Protein AF-A0A918MRV2-F1 (afdb_monomer)

Foldseek 3Di:
DDDPVVVVVVVVVVVVVVVVVCCCCPVVVPCVVCVLVVLCVVCVVCLVCQCVVVVVVCVVVVDDDPPVCCDPPSVVVVVVVVSSVSSNVSVVCVVVVPPPDD

Radius of gyration: 17.86 Å; Cα contacts (8 Å, |Δi|>4): 38; chains: 1; bounding box: 36×38×45 Å

Organism: NCBI:txid228955

Secondary structure (DSSP, 8-state):
---HHHHHHHHHHHHHHHHHHHIIIIIT---GGGTTTHHHHH-HHHHHHHHHHHHHHHHHTT----GGGSSTHHHHHHHHHHHHHHHHHHHHHHHTT-----

Sequence (102 aa):
MATPSWTAICIGISLLSYAVLYTIVEKLGYYNWANPIKPAGTSTLTCYLMPFFVYPILALIGFQWPSVLTIGIIGILKSLLFSYVIILIVGVLKKQNIRLKI

Structure (mmCIF, N/CA/C/O backbone):
data_AF-A0A918MRV2-F1
#
_entry.id   AF-A0A918MRV2-F1
#
loop_
_atom_site.group_PDB
_atom_site.id
_atom_site.type_symbol
_atom_site.label_atom_id
_atom_site.label_alt_id
_atom_site.label_comp_id
_atom_site.label_asym_id
_atom_site.lab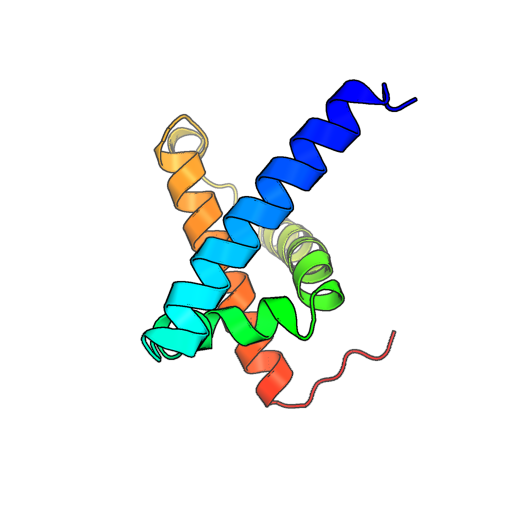el_entity_id
_atom_site.label_seq_id
_atom_site.pdbx_PDB_ins_code
_atom_site.Cartn_x
_atom_site.Cartn_y
_atom_site.Cartn_z
_atom_site.occupancy
_atom_site.B_iso_or_equiv
_atom_site.auth_seq_id
_atom_site.auth_comp_id
_atom_site.auth_asym_id
_atom_site.auth_atom_id
_atom_site.pdbx_PDB_model_num
ATOM 1 N N . MET A 1 1 ? 10.641 -13.602 22.029 1.00 47.50 1 MET A N 1
ATOM 2 C CA . MET A 1 1 ? 10.495 -12.910 23.327 1.00 47.50 1 MET A CA 1
ATOM 3 C C . MET A 1 1 ? 10.281 -11.436 23.019 1.00 47.50 1 MET A C 1
ATOM 5 O O . MET A 1 1 ? 11.201 -10.807 22.520 1.00 47.50 1 MET A O 1
ATOM 9 N N . ALA A 1 2 ? 9.059 -10.923 23.172 1.00 58.59 2 ALA A N 1
ATOM 10 C CA . ALA A 1 2 ? 8.774 -9.503 22.971 1.00 58.59 2 ALA A CA 1
ATOM 11 C C . ALA A 1 2 ? 8.992 -8.786 24.307 1.00 58.59 2 ALA A C 1
ATOM 13 O O . ALA A 1 2 ? 8.405 -9.177 25.314 1.00 58.59 2 ALA A O 1
ATOM 14 N N . THR A 1 3 ? 9.867 -7.785 24.342 1.00 71.00 3 THR A N 1
ATOM 15 C CA . THR A 1 3 ? 9.991 -6.921 25.516 1.00 71.00 3 THR A CA 1
ATOM 16 C C . THR A 1 3 ? 8.700 -6.098 25.651 1.00 71.00 3 THR A C 1
ATOM 18 O O . THR A 1 3 ? 8.212 -5.570 24.648 1.00 71.00 3 THR A O 1
ATOM 21 N N . PRO A 1 4 ? 8.116 -5.981 26.859 1.00 72.81 4 PRO A N 1
ATOM 22 C CA . PRO A 1 4 ? 6.799 -5.358 27.059 1.00 72.81 4 PRO A CA 1
ATOM 23 C C . PRO A 1 4 ? 6.740 -3.880 26.625 1.00 72.81 4 PRO A C 1
ATOM 25 O O . PRO A 1 4 ? 5.671 -3.353 26.319 1.00 72.81 4 PRO A O 1
ATOM 28 N N . SER A 1 5 ? 7.893 -3.215 26.527 1.00 78.81 5 SER A N 1
ATOM 29 C CA . SER A 1 5 ? 8.024 -1.861 25.984 1.00 78.81 5 SER A CA 1
ATOM 30 C C . SER A 1 5 ? 7.768 -1.790 24.475 1.00 78.81 5 SER A C 1
ATOM 32 O O . SER A 1 5 ? 7.116 -0.861 24.002 1.00 78.81 5 SER A O 1
ATOM 34 N N . TRP A 1 6 ? 8.222 -2.778 23.702 1.00 78.38 6 TRP A N 1
ATOM 35 C CA . TRP A 1 6 ? 8.086 -2.760 22.244 1.00 78.38 6 TRP A CA 1
ATOM 36 C C . TRP A 1 6 ? 6.643 -3.029 21.798 1.00 78.38 6 TRP A C 1
ATOM 38 O O . TRP A 1 6 ? 6.141 -2.404 20.861 1.00 78.38 6 TRP A O 1
ATOM 48 N N . THR A 1 7 ? 5.930 -3.888 22.530 1.00 84.06 7 THR A N 1
ATOM 49 C CA . THR A 1 7 ? 4.496 -4.127 22.316 1.00 84.06 7 THR A CA 1
ATOM 50 C C . THR A 1 7 ? 3.662 -2.883 22.602 1.00 84.06 7 THR A C 1
ATOM 52 O O . THR A 1 7 ? 2.752 -2.583 21.833 1.00 84.06 7 THR A O 1
ATOM 55 N N . ALA A 1 8 ? 3.994 -2.118 23.648 1.00 86.50 8 ALA A N 1
ATOM 56 C CA . ALA A 1 8 ? 3.283 -0.883 23.974 1.00 86.50 8 ALA A CA 1
ATOM 57 C C . ALA A 1 8 ? 3.432 0.177 22.868 1.00 86.50 8 ALA A C 1
ATOM 59 O O . ALA A 1 8 ? 2.446 0.800 22.476 1.00 86.50 8 ALA A O 1
ATOM 60 N N . ILE A 1 9 ? 4.638 0.326 22.307 1.00 89.25 9 ILE A N 1
ATOM 61 C CA . ILE A 1 9 ? 4.896 1.243 21.185 1.00 89.25 9 ILE A CA 1
ATOM 62 C C . ILE A 1 9 ? 4.094 0.818 19.948 1.00 89.25 9 ILE A C 1
ATOM 64 O O . ILE A 1 9 ? 3.425 1.645 19.330 1.00 89.25 9 ILE A O 1
ATOM 68 N N . CYS A 1 10 ? 4.099 -0.476 19.616 1.00 89.38 10 CYS A N 1
ATOM 69 C CA . CYS A 1 10 ? 3.348 -1.007 18.478 1.00 89.38 10 CYS A CA 1
ATOM 70 C C . CYS A 1 10 ? 1.834 -0.774 18.621 1.00 89.38 10 CYS A C 1
ATOM 72 O O . CYS A 1 10 ? 1.178 -0.319 17.680 1.00 89.38 10 CYS A O 1
ATOM 74 N N . ILE A 1 11 ? 1.285 -1.017 19.816 1.00 90.69 11 ILE A N 1
ATOM 75 C CA . ILE A 1 11 ? -0.131 -0.774 20.114 1.00 90.69 11 ILE A CA 1
ATOM 76 C C . ILE A 1 11 ? -0.452 0.721 20.012 1.00 90.69 11 ILE A C 1
ATOM 78 O O . ILE A 1 11 ? -1.444 1.081 19.382 1.00 90.69 11 ILE A O 1
ATOM 82 N N . GLY A 1 12 ? 0.396 1.597 20.559 1.00 93.25 12 GLY A N 1
ATOM 83 C CA . GLY A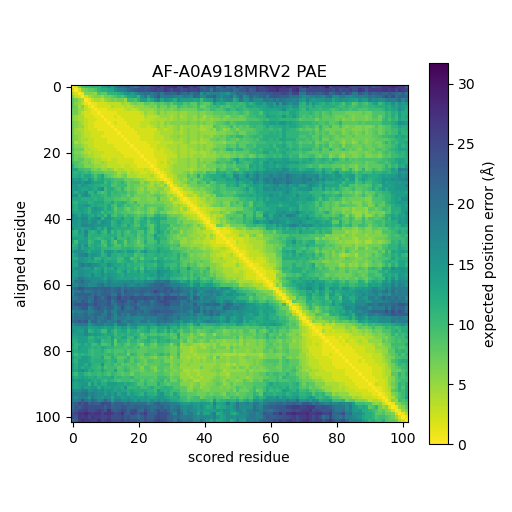 1 12 ? 0.215 3.048 20.471 1.00 93.25 12 GLY A CA 1
ATOM 84 C C . GLY A 1 12 ? 0.171 3.550 19.026 1.00 93.25 12 GLY A C 1
ATOM 85 O O . GLY A 1 12 ? -0.751 4.273 18.648 1.00 93.25 12 GLY A O 1
ATOM 86 N N . ILE A 1 13 ? 1.109 3.105 18.185 1.00 93.50 13 ILE A N 1
ATOM 87 C CA . ILE A 1 13 ? 1.141 3.450 16.754 1.00 93.50 13 ILE A CA 1
ATOM 88 C C . ILE A 1 13 ? -0.089 2.883 16.023 1.00 93.50 13 ILE A C 1
ATOM 90 O O . ILE A 1 13 ? -0.677 3.551 15.168 1.00 93.50 13 ILE A O 1
ATOM 94 N N . SER A 1 14 ? -0.526 1.674 16.379 1.00 91.69 14 SER A N 1
ATOM 95 C CA . SER A 1 14 ? -1.713 1.044 15.787 1.00 91.69 14 SER A CA 1
ATOM 96 C C . SER A 1 14 ? -2.996 1.805 16.138 1.00 91.69 14 SER A C 1
ATOM 98 O O . SER A 1 14 ? -3.816 2.065 15.262 1.00 91.69 14 SER A O 1
ATOM 100 N N . LEU A 1 15 ? -3.149 2.237 17.391 1.00 94.38 15 LEU A N 1
ATOM 101 C CA . LEU A 1 15 ? -4.296 3.039 17.828 1.00 94.38 15 LEU A CA 1
ATOM 102 C C . LEU A 1 15 ? -4.306 4.424 17.174 1.00 94.38 15 LEU A C 1
ATOM 104 O O . LEU A 1 15 ? -5.355 4.873 16.715 1.00 94.38 15 LEU A O 1
ATOM 108 N N . LEU A 1 16 ? -3.146 5.080 17.080 1.00 94.44 16 LEU A N 1
ATOM 109 C CA . LEU A 1 16 ? -3.023 6.365 16.387 1.00 94.44 16 LEU A CA 1
ATOM 110 C C . LEU A 1 16 ? -3.376 6.247 14.901 1.00 94.44 16 LEU A C 1
ATOM 112 O O . LEU A 1 16 ? -4.161 7.045 14.392 1.00 94.44 16 LEU A O 1
ATOM 116 N N . SER A 1 17 ? -2.843 5.239 14.209 1.00 91.94 17 SER A N 1
ATOM 117 C CA . SER A 1 17 ? -3.156 5.023 12.791 1.00 91.94 17 SER A CA 1
ATOM 118 C C . SER A 1 17 ? -4.636 4.692 12.575 1.00 91.94 17 SER A C 1
ATOM 120 O O . SER A 1 17 ? -5.254 5.243 11.661 1.00 91.94 17 SER A O 1
ATOM 122 N N . TYR A 1 18 ? -5.241 3.890 13.458 1.00 89.50 18 TYR A N 1
ATOM 123 C CA . TYR A 1 18 ? -6.679 3.628 13.444 1.00 89.50 18 TYR A CA 1
ATOM 124 C C . TYR A 1 18 ? -7.504 4.907 13.640 1.00 89.50 18 TYR A C 1
ATOM 126 O O . TYR A 1 18 ? -8.437 5.144 12.878 1.00 89.50 18 TYR A O 1
ATOM 134 N N . ALA A 1 19 ? -7.149 5.767 14.598 1.00 92.44 19 ALA A N 1
ATOM 135 C CA . ALA A 1 19 ? -7.872 7.015 14.855 1.00 92.44 19 ALA A CA 1
ATOM 136 C C . ALA A 1 19 ? -7.832 7.986 13.658 1.00 92.44 19 ALA A C 1
ATOM 138 O O . ALA A 1 19 ? -8.842 8.619 13.326 1.00 92.44 19 ALA A O 1
ATOM 139 N N . VAL A 1 20 ? -6.682 8.080 12.981 1.00 90.75 20 VAL A N 1
ATOM 140 C CA . VAL A 1 20 ? -6.524 8.888 11.761 1.00 90.75 20 VAL A CA 1
ATOM 141 C C . VAL A 1 20 ? -7.405 8.341 10.639 1.00 90.75 20 VAL A C 1
ATOM 143 O O . VAL A 1 20 ? -8.193 9.089 10.058 1.00 90.75 20 VAL A O 1
ATOM 146 N N . LEU A 1 21 ? -7.325 7.035 10.370 1.00 86.75 21 LEU A N 1
ATOM 147 C CA . LEU A 1 21 ? -8.134 6.388 9.335 1.00 86.75 21 LEU A CA 1
ATOM 148 C C . LEU A 1 21 ? -9.632 6.503 9.626 1.00 86.75 21 LEU A C 1
ATOM 150 O O . LEU A 1 21 ? -10.396 6.847 8.728 1.00 86.75 21 LEU A O 1
ATOM 154 N N . TYR A 1 22 ? -10.042 6.292 10.877 1.00 87.19 22 TYR A N 1
ATOM 155 C CA . TYR A 1 22 ? -11.424 6.461 11.319 1.00 87.19 22 TYR A CA 1
ATOM 156 C C . TYR A 1 22 ? -11.927 7.875 11.024 1.00 87.19 22 TYR A C 1
ATOM 158 O O . TYR A 1 22 ? -12.994 8.051 10.448 1.00 87.19 22 TYR A O 1
ATOM 166 N N . THR A 1 23 ? -11.134 8.901 11.332 1.00 86.31 23 THR A N 1
ATOM 167 C CA . THR A 1 23 ? -11.532 10.290 11.069 1.00 86.31 23 THR A CA 1
ATOM 168 C C . THR A 1 23 ? -11.693 10.560 9.568 1.00 86.31 23 THR A C 1
ATOM 170 O O . THR A 1 23 ? -12.672 11.180 9.157 1.00 86.31 23 THR A O 1
ATOM 173 N N . ILE A 1 24 ? -10.779 10.059 8.734 1.00 84.94 24 ILE A N 1
ATOM 174 C CA . ILE A 1 24 ? -10.816 10.249 7.273 1.00 84.94 24 ILE A CA 1
ATOM 175 C C . ILE A 1 24 ? -11.999 9.513 6.631 1.00 84.94 24 ILE A C 1
ATOM 177 O O . ILE A 1 24 ? -12.661 10.045 5.738 1.00 84.94 24 ILE A O 1
ATOM 181 N N . VAL A 1 25 ? -12.272 8.290 7.072 1.00 84.56 25 VAL A N 1
ATOM 182 C CA . VAL A 1 25 ? -13.299 7.448 6.455 1.00 84.56 25 VAL A CA 1
ATOM 183 C C . VAL A 1 25 ? -14.689 7.797 6.982 1.00 84.56 25 VAL A C 1
ATOM 185 O O . VAL A 1 25 ? -15.593 8.015 6.180 1.00 84.56 25 VAL A O 1
ATOM 188 N N . GLU A 1 26 ? -14.856 7.906 8.301 1.00 82.38 26 GLU A N 1
ATOM 189 C CA . GLU A 1 26 ? -16.170 8.074 8.937 1.00 82.38 26 GLU A CA 1
ATOM 190 C C . GLU A 1 26 ? -16.603 9.540 9.017 1.00 82.38 26 GLU A C 1
ATOM 192 O O . GLU A 1 26 ? -17.746 9.854 8.696 1.00 82.38 26 GLU A O 1
ATOM 197 N N . LYS A 1 27 ? -15.713 10.470 9.404 1.00 77.94 27 LYS A N 1
ATOM 198 C CA . LYS A 1 27 ? -16.102 11.893 9.494 1.00 77.94 27 LYS A CA 1
ATOM 199 C C . LYS A 1 27 ? -16.067 12.611 8.152 1.00 77.94 27 LYS A C 1
ATOM 201 O O . LYS A 1 27 ? -16.907 13.474 7.920 1.00 77.94 27 LYS A O 1
ATOM 206 N N . LEU A 1 28 ? -15.088 12.308 7.297 1.00 80.69 28 LEU A N 1
ATOM 207 C CA . LEU A 1 28 ? -14.941 12.983 6.003 1.00 80.69 28 LEU A CA 1
ATOM 208 C C . LEU A 1 28 ? -15.588 12.216 4.836 1.00 80.69 28 LEU A C 1
ATOM 210 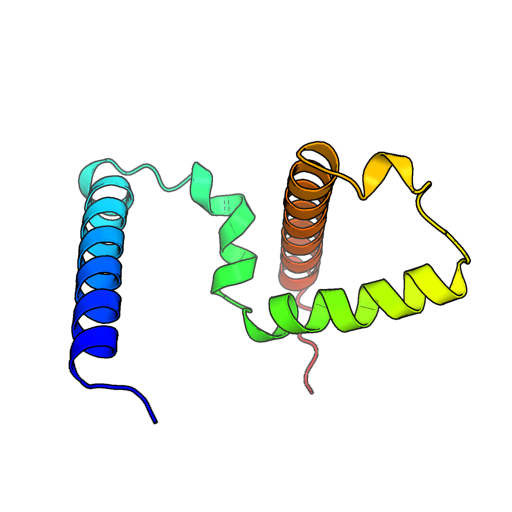O O . LEU A 1 28 ? -15.685 12.761 3.740 1.00 80.69 28 LEU A O 1
ATOM 214 N N . GLY A 1 29 ? -16.038 10.973 5.043 1.00 76.31 29 GLY A N 1
ATOM 215 C CA . GLY A 1 29 ? -16.750 10.202 4.019 1.00 76.31 29 GLY A CA 1
ATOM 216 C C . GLY A 1 29 ? -15.897 9.802 2.808 1.00 76.31 29 GLY A C 1
ATOM 217 O O . GLY A 1 29 ? -16.444 9.412 1.776 1.00 76.31 29 GLY A O 1
ATOM 218 N N . TYR A 1 30 ? -14.563 9.870 2.890 1.00 76.94 30 TYR A N 1
ATOM 219 C CA . TYR A 1 30 ? -13.666 9.507 1.784 1.00 76.94 30 TYR A CA 1
ATOM 220 C C . TYR A 1 30 ? -13.428 7.991 1.720 1.00 76.94 30 TYR A C 1
ATOM 222 O O . TYR A 1 30 ? -12.338 7.495 2.003 1.00 76.94 30 TYR A O 1
ATOM 230 N N . TYR A 1 31 ? -14.440 7.227 1.301 1.00 73.69 31 TYR A N 1
ATOM 231 C CA . TYR A 1 31 ? -14.323 5.770 1.121 1.00 73.69 31 TYR A CA 1
ATOM 232 C C . TYR A 1 31 ? -13.880 5.354 -0.295 1.00 73.69 31 TYR A C 1
ATOM 234 O O . TYR A 1 31 ? -13.417 4.225 -0.494 1.00 73.69 31 TYR A O 1
ATOM 242 N N . ASN A 1 32 ? -14.001 6.239 -1.294 1.00 70.50 32 ASN A N 1
AT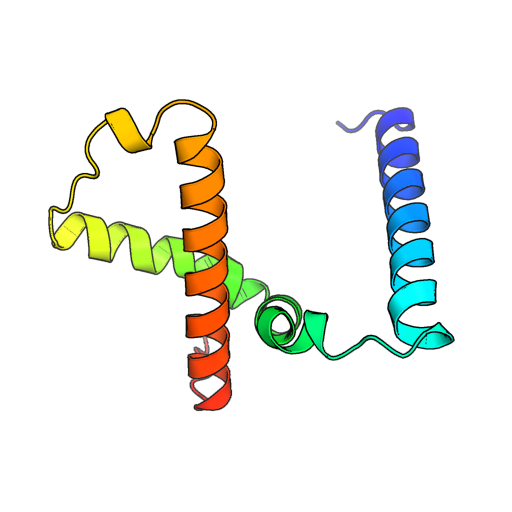OM 243 C CA . ASN A 1 32 ? -13.746 5.900 -2.702 1.00 70.50 32 ASN A CA 1
ATOM 244 C C . ASN A 1 32 ? -12.289 5.512 -2.981 1.00 70.50 32 ASN A C 1
ATOM 246 O O . ASN A 1 32 ? -12.047 4.623 -3.796 1.00 70.50 32 ASN A O 1
ATOM 250 N N . TRP A 1 33 ? -11.321 6.118 -2.287 1.00 72.50 33 TRP A N 1
ATOM 251 C CA . TRP A 1 33 ? -9.903 5.796 -2.481 1.00 72.50 33 TRP A CA 1
ATOM 252 C C . TRP A 1 33 ? -9.537 4.393 -1.966 1.00 72.50 33 TRP A C 1
ATOM 254 O O . TRP A 1 33 ? -8.649 3.741 -2.508 1.00 72.50 33 TRP A O 1
ATOM 264 N N . ALA A 1 34 ? -10.283 3.875 -0.985 1.00 72.44 34 ALA A N 1
ATOM 265 C CA . ALA A 1 34 ? -10.084 2.531 -0.446 1.00 72.44 34 ALA A CA 1
ATOM 266 C C . ALA A 1 34 ? -10.759 1.431 -1.286 1.00 72.44 34 ALA A C 1
ATOM 268 O O . ALA A 1 34 ? -10.472 0.249 -1.100 1.00 72.44 34 ALA A O 1
ATOM 269 N N . ASN A 1 35 ? -11.648 1.781 -2.222 1.00 69.94 35 ASN A N 1
ATOM 270 C CA . ASN A 1 35 ? -12.423 0.824 -3.014 1.00 69.94 35 ASN A CA 1
ATOM 271 C C . ASN A 1 35 ? -11.573 -0.210 -3.796 1.00 69.94 35 ASN A C 1
ATOM 273 O O . ASN A 1 35 ? -11.920 -1.391 -3.733 1.00 69.94 35 ASN A O 1
ATOM 277 N N . PRO A 1 36 ? -10.457 0.156 -4.468 1.00 68.31 36 PRO A N 1
ATOM 278 C CA . PRO A 1 36 ? -9.577 -0.826 -5.115 1.00 68.31 36 PRO A CA 1
ATOM 279 C C . PRO A 1 36 ? -8.775 -1.692 -4.127 1.00 68.31 36 PRO A C 1
ATOM 281 O O . PRO A 1 36 ? -8.317 -2.767 -4.502 1.00 68.31 36 PRO A O 1
ATOM 284 N N . ILE A 1 37 ? -8.633 -1.269 -2.865 1.00 71.88 37 ILE A N 1
ATOM 285 C CA . ILE A 1 37 ? -7.855 -1.965 -1.822 1.00 71.88 37 ILE A CA 1
ATOM 286 C C . ILE A 1 37 ? -8.755 -2.835 -0.925 1.00 71.88 37 ILE A C 1
ATOM 288 O O . ILE A 1 37 ? -8.286 -3.803 -0.327 1.00 71.88 37 ILE A O 1
ATOM 292 N N . LYS A 1 38 ? -10.075 -2.587 -0.900 1.00 71.75 38 LYS A N 1
ATOM 293 C CA . LYS A 1 38 ? -11.081 -3.447 -0.244 1.00 71.75 38 LYS A CA 1
ATOM 294 C C . LYS A 1 38 ? -10.860 -4.958 -0.424 1.00 71.75 38 LYS A C 1
ATOM 296 O O . LYS A 1 38 ? -10.987 -5.670 0.576 1.00 71.75 38 LYS A O 1
ATOM 301 N N . PRO A 1 39 ? -10.542 -5.495 -1.623 1.00 65.88 39 PRO A N 1
ATOM 302 C CA . PRO A 1 39 ? -10.320 -6.932 -1.773 1.00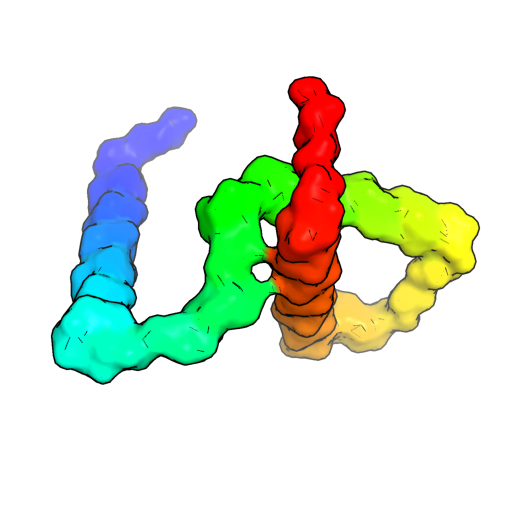 65.88 39 PRO A CA 1
ATOM 303 C C . PRO A 1 39 ? -9.182 -7.470 -0.899 1.00 65.88 39 PRO A C 1
ATOM 305 O O . PRO A 1 39 ? -9.342 -8.555 -0.337 1.00 65.88 39 PRO A O 1
ATOM 308 N N . ALA A 1 40 ? -8.114 -6.694 -0.685 1.00 69.31 40 ALA A N 1
ATOM 309 C CA . ALA A 1 40 ? -7.006 -7.072 0.192 1.00 69.31 40 ALA A CA 1
ATOM 310 C C . ALA A 1 40 ? -7.455 -7.258 1.652 1.00 69.31 40 ALA A C 1
ATOM 312 O O . ALA A 1 40 ? -7.013 -8.193 2.312 1.00 69.31 40 ALA A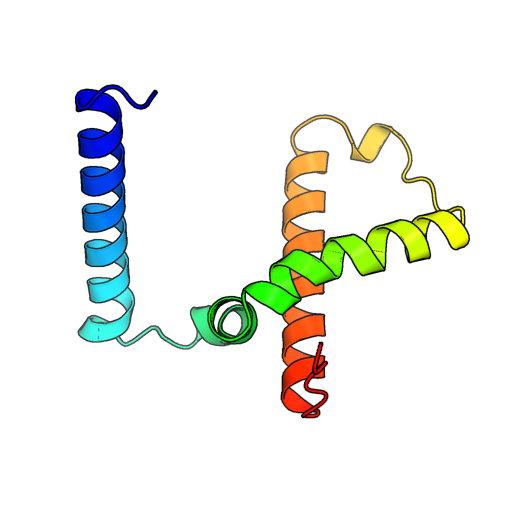 O 1
ATOM 313 N N . GLY A 1 41 ? -8.379 -6.418 2.141 1.00 66.38 41 GLY A N 1
ATOM 314 C CA . GLY A 1 41 ? -8.902 -6.502 3.512 1.00 66.38 41 GLY A CA 1
ATOM 315 C C . GLY A 1 41 ? -9.907 -7.638 3.727 1.00 66.38 41 GLY A C 1
ATOM 316 O O . GLY A 1 41 ? -9.976 -8.220 4.802 1.00 66.38 41 GLY A O 1
ATOM 317 N N . THR A 1 42 ? -10.676 -7.996 2.699 1.00 70.69 42 THR A N 1
ATOM 318 C CA . THR A 1 42 ? -11.703 -9.051 2.809 1.00 70.69 42 THR A CA 1
ATOM 319 C C . THR A 1 42 ? -11.191 -10.470 2.563 1.00 70.69 42 THR A C 1
ATOM 321 O O . THR A 1 42 ? -11.867 -11.438 2.905 1.00 70.69 42 THR A O 1
ATOM 324 N N . SER A 1 43 ? -10.040 -10.610 1.907 1.00 70.75 43 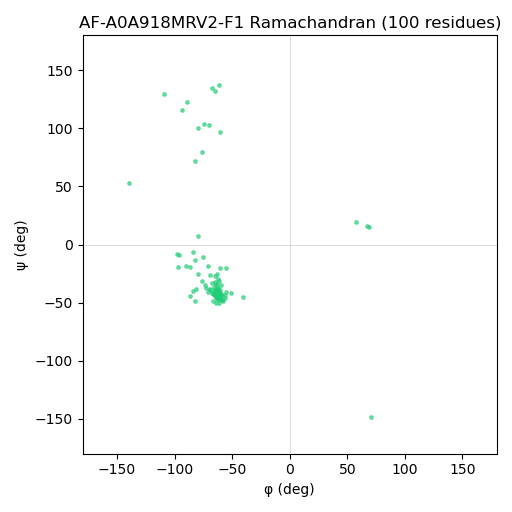SER A N 1
ATOM 325 C CA . SER A 1 43 ? -9.445 -11.900 1.540 1.00 70.75 43 SER A CA 1
ATOM 326 C C . SER A 1 43 ? -7.935 -11.839 1.748 1.00 70.75 43 SER A C 1
ATOM 328 O O . SER A 1 43 ? -7.149 -12.130 0.848 1.00 70.75 43 SER A O 1
ATOM 330 N N . THR A 1 44 ? -7.543 -11.440 2.961 1.00 77.81 44 THR A N 1
ATOM 331 C CA . THR A 1 44 ? -6.146 -11.311 3.404 1.00 77.81 44 THR A CA 1
ATOM 332 C C . THR A 1 44 ? -5.340 -12.575 3.125 1.00 77.81 44 THR A C 1
ATOM 334 O O . THR A 1 44 ? -4.229 -12.490 2.611 1.00 77.81 44 THR A O 1
ATOM 337 N N . LEU A 1 45 ? -5.930 -13.749 3.367 1.00 72.19 45 LEU A N 1
ATOM 338 C CA . LEU A 1 45 ? -5.301 -15.045 3.113 1.00 72.19 45 LEU A CA 1
ATOM 339 C C . LEU A 1 45 ? -4.978 -15.250 1.623 1.00 72.19 45 LEU A C 1
ATOM 341 O O . LEU A 1 45 ? -3.859 -15.610 1.279 1.00 72.19 45 LEU A O 1
ATOM 345 N N . THR A 1 46 ? -5.910 -14.936 0.719 1.00 71.88 46 THR A N 1
ATOM 346 C CA . THR A 1 46 ? -5.664 -15.007 -0.731 1.00 71.88 46 THR A CA 1
ATOM 347 C C . THR A 1 46 ? -4.617 -13.989 -1.163 1.00 71.88 46 THR A C 1
ATOM 349 O O . THR A 1 46 ? -3.739 -14.323 -1.948 1.00 71.88 46 THR A O 1
ATOM 352 N N . CYS A 1 47 ? -4.665 -12.769 -0.626 1.00 71.75 47 CYS A N 1
ATOM 353 C CA . CYS A 1 47 ? -3.694 -11.724 -0.943 1.00 71.75 47 CYS A CA 1
ATOM 354 C C . CYS A 1 47 ? -2.270 -12.107 -0.502 1.00 71.75 47 CYS A C 1
ATOM 356 O O . CYS A 1 47 ? -1.310 -11.790 -1.198 1.00 71.75 47 CYS A O 1
ATOM 358 N N . TYR A 1 48 ? -2.142 -12.828 0.615 1.00 73.12 48 TYR A N 1
ATOM 359 C CA . TYR A 1 48 ? -0.874 -13.370 1.102 1.00 73.12 48 TYR A CA 1
ATOM 360 C C . TYR A 1 48 ? -0.372 -14.550 0.259 1.00 73.12 48 TYR A C 1
ATOM 362 O O . TYR A 1 48 ? 0.825 -14.666 0.011 1.00 73.12 48 TYR A O 1
ATOM 370 N N . LEU A 1 49 ? -1.279 -15.408 -0.215 1.00 72.88 49 LEU A N 1
ATOM 371 C CA . LEU A 1 49 ? -0.941 -16.575 -1.036 1.00 72.88 49 LEU A CA 1
ATOM 372 C C . LEU A 1 49 ? -0.684 -16.230 -2.508 1.00 72.88 49 LEU A C 1
ATOM 374 O O . LEU A 1 49 ? 0.042 -16.948 -3.187 1.00 72.88 49 LEU A O 1
ATOM 378 N N . MET A 1 50 ? -1.250 -15.144 -3.031 1.00 76.44 50 MET A N 1
ATOM 379 C CA . MET A 1 50 ? -1.150 -14.804 -4.455 1.00 76.44 50 MET A CA 1
ATOM 380 C C . MET A 1 50 ? 0.299 -14.605 -4.943 1.00 76.44 50 MET A C 1
ATOM 382 O O . MET A 1 50 ? 0.645 -15.186 -5.972 1.00 76.44 50 MET A O 1
ATOM 386 N N . PRO A 1 51 ? 1.200 -13.917 -4.207 1.00 72.50 51 PRO A N 1
ATOM 387 C CA . PRO A 1 51 ? 2.622 -13.880 -4.540 1.00 72.50 51 PRO A CA 1
ATOM 388 C C . PRO A 1 51 ? 3.243 -15.278 -4.646 1.00 72.50 51 PRO A C 1
ATOM 390 O O . PRO A 1 51 ? 3.991 -15.534 -5.586 1.00 72.50 51 PRO A O 1
ATOM 393 N N . PHE A 1 52 ? 2.891 -16.203 -3.743 1.00 73.31 52 PHE A N 1
ATOM 394 C CA . PHE A 1 52 ? 3.382 -17.586 -3.780 1.00 73.31 52 PHE A CA 1
ATOM 395 C C . PHE A 1 52 ? 2.939 -18.347 -5.030 1.00 73.31 52 PHE A C 1
ATOM 397 O O . PHE A 1 52 ? 3.639 -19.265 -5.440 1.00 73.31 52 PHE A O 1
ATOM 404 N N . PHE A 1 53 ? 1.830 -17.961 -5.664 1.00 73.31 53 PHE A N 1
ATOM 405 C CA . PHE A 1 53 ? 1.434 -18.493 -6.969 1.00 73.31 53 PHE A CA 1
ATOM 406 C C . PHE A 1 53 ? 2.125 -17.770 -8.128 1.00 73.31 53 PHE A C 1
ATOM 408 O O . PHE A 1 53 ? 2.555 -18.406 -9.086 1.00 73.31 53 PHE A O 1
ATOM 415 N N . VAL A 1 54 ? 2.271 -16.446 -8.055 1.00 74.88 54 VAL A N 1
ATOM 416 C CA . VAL A 1 54 ? 2.826 -15.644 -9.157 1.00 74.88 54 VAL A CA 1
ATOM 417 C C . VAL A 1 54 ? 4.323 -15.879 -9.351 1.00 74.88 54 VAL A C 1
ATOM 419 O O . VAL A 1 54 ? 4.773 -15.987 -10.489 1.00 74.88 54 VAL A O 1
ATOM 422 N N . TYR A 1 55 ? 5.100 -15.986 -8.271 1.00 72.50 55 TYR A N 1
ATOM 423 C CA . TYR A 1 55 ? 6.546 -16.222 -8.348 1.00 72.50 55 TYR A CA 1
ATOM 424 C C . TYR A 1 55 ? 6.939 -17.505 -9.110 1.00 72.50 55 TYR A C 1
ATOM 426 O O . TYR A 1 55 ? 7.784 -17.400 -10.000 1.00 72.50 55 TYR A O 1
ATOM 434 N N . PRO A 1 56 ? 6.353 -18.691 -8.847 1.00 72.69 56 PRO A N 1
ATOM 435 C CA . PRO A 1 56 ? 6.676 -19.900 -9.606 1.00 72.69 56 PRO A CA 1
ATOM 436 C C . PRO A 1 56 ? 6.212 -19.820 -11.064 1.00 72.69 56 PRO A C 1
ATOM 438 O O . PRO A 1 56 ? 6.914 -20.310 -11.941 1.00 72.69 56 PRO A O 1
ATOM 441 N N . ILE A 1 57 ? 5.096 -19.144 -11.355 1.00 72.50 57 ILE A N 1
ATOM 442 C CA . ILE A 1 57 ? 4.651 -18.905 -12.739 1.00 72.50 57 ILE A CA 1
ATOM 443 C C . ILE A 1 57 ? 5.659 -18.012 -13.480 1.00 72.50 57 ILE A C 1
ATOM 445 O O . ILE A 1 57 ? 6.046 -18.321 -14.604 1.00 72.50 57 ILE A O 1
ATOM 449 N N . LEU A 1 58 ? 6.146 -16.942 -12.841 1.00 70.31 58 LEU A N 1
ATOM 450 C CA . LEU A 1 58 ? 7.206 -16.089 -13.395 1.00 70.31 58 LEU A CA 1
ATOM 451 C C . LEU A 1 58 ? 8.520 -16.853 -13.602 1.00 70.31 58 LEU A C 1
ATOM 453 O O . LEU A 1 58 ? 9.197 -16.639 -14.608 1.00 70.31 58 LEU A O 1
ATOM 457 N N . ALA A 1 59 ? 8.869 -17.744 -12.670 1.00 69.25 59 ALA A N 1
ATOM 458 C CA . ALA A 1 59 ? 10.053 -18.591 -12.774 1.00 69.25 59 ALA A CA 1
ATOM 459 C C . ALA A 1 59 ? 9.949 -19.577 -13.950 1.00 69.25 59 ALA A C 1
ATOM 461 O O . ALA A 1 59 ? 10.919 -19.738 -14.686 1.00 69.25 59 ALA A O 1
ATOM 462 N N . LEU A 1 60 ? 8.769 -20.168 -14.181 1.00 71.12 60 LEU A N 1
ATOM 463 C CA . LEU A 1 60 ? 8.497 -21.052 -15.323 1.00 71.12 60 LEU A CA 1
ATOM 464 C C . LEU A 1 60 ? 8.572 -20.322 -16.671 1.00 71.12 60 LEU A C 1
ATOM 466 O O . LEU A 1 60 ? 8.994 -20.907 -17.663 1.00 71.12 60 LEU A O 1
ATOM 470 N N . ILE A 1 61 ? 8.202 -19.040 -16.704 1.00 71.19 61 ILE A N 1
ATOM 471 C CA . ILE A 1 61 ? 8.309 -18.185 -17.898 1.00 71.19 61 ILE A CA 1
ATOM 472 C C . ILE A 1 61 ? 9.772 -17.755 -18.154 1.00 71.19 61 ILE A C 1
ATOM 474 O O . ILE A 1 61 ? 10.089 -17.232 -19.219 1.00 71.19 61 ILE A O 1
ATOM 478 N N . GLY A 1 62 ? 10.692 -17.982 -17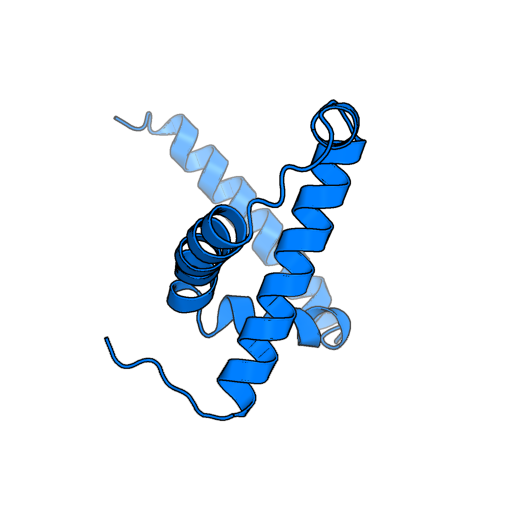.207 1.00 62.69 62 GLY A N 1
ATOM 479 C CA . GLY A 1 62 ? 12.108 -17.628 -17.352 1.00 62.69 62 GLY A CA 1
ATOM 480 C C . GLY A 1 62 ? 12.368 -16.117 -17.362 1.00 62.69 62 GLY A C 1
ATOM 481 O O . GLY A 1 62 ? 13.448 -15.675 -17.754 1.00 62.69 62 GLY A O 1
ATOM 482 N N . PHE A 1 63 ? 11.396 -15.303 -16.935 1.00 64.31 63 PHE A N 1
ATOM 483 C CA . PHE A 1 63 ? 11.492 -13.847 -16.996 1.00 64.31 63 PHE A CA 1
ATOM 484 C C . PHE A 1 63 ? 12.337 -13.310 -15.833 1.00 64.31 63 PHE A C 1
ATOM 486 O O . PHE A 1 63 ? 11.872 -13.187 -14.699 1.00 64.31 63 PHE A O 1
ATOM 493 N N . GLN A 1 64 ? 13.602 -13.000 -16.115 1.00 59.22 64 GLN A N 1
ATOM 494 C CA . GLN A 1 64 ? 14.524 -12.376 -15.168 1.00 59.22 64 GLN A CA 1
ATOM 495 C C . GLN A 1 64 ? 14.480 -10.857 -15.366 1.00 59.22 64 GLN A C 1
ATOM 497 O O . GLN A 1 64 ? 14.842 -10.346 -16.425 1.00 59.22 64 GLN A O 1
ATOM 502 N N . TRP A 1 65 ? 14.023 -10.120 -14.352 1.00 59.81 65 TRP A N 1
ATOM 503 C CA . TRP A 1 65 ? 14.069 -8.658 -14.389 1.00 59.81 65 TRP A CA 1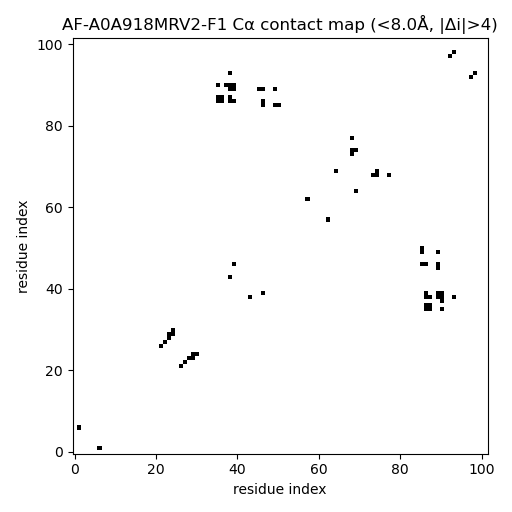
ATOM 504 C C . TRP A 1 65 ? 15.533 -8.187 -14.399 1.00 59.81 65 TRP A C 1
ATOM 506 O O . TRP A 1 65 ? 16.316 -8.664 -13.573 1.00 59.81 65 TRP A O 1
ATOM 516 N N . PRO A 1 66 ? 15.922 -7.259 -15.295 1.00 61.25 66 PRO A N 1
ATOM 517 C CA . PRO A 1 66 ? 17.293 -6.771 -15.355 1.00 61.25 66 PRO A CA 1
ATOM 518 C C . PRO A 1 66 ? 17.665 -6.101 -14.029 1.00 61.25 66 PRO A C 1
ATOM 520 O O . PRO A 1 66 ? 16.880 -5.346 -13.451 1.00 61.25 66 PRO A O 1
ATOM 523 N N . SER A 1 67 ? 18.877 -6.376 -13.549 1.00 58.53 67 SER A N 1
ATOM 524 C CA . SER A 1 67 ? 19.390 -6.033 -12.213 1.00 58.53 67 SER A CA 1
ATOM 525 C C . SER A 1 67 ? 19.306 -4.541 -11.861 1.00 58.53 67 SER A C 1
ATOM 527 O O . SER A 1 67 ? 19.248 -4.191 -10.686 1.00 58.53 67 SER A O 1
ATOM 529 N N . VAL A 1 68 ? 19.197 -3.667 -12.862 1.00 60.12 68 VAL A N 1
ATOM 530 C CA . VAL A 1 68 ? 18.999 -2.217 -12.709 1.00 60.12 68 VAL A CA 1
ATOM 531 C C . VAL A 1 68 ? 17.642 -1.868 -12.070 1.00 60.12 68 VAL A C 1
ATOM 533 O O . VAL A 1 68 ? 17.538 -0.860 -11.377 1.00 60.12 68 VAL A O 1
ATOM 536 N N . LEU A 1 69 ? 16.609 -2.710 -12.223 1.00 56.00 69 LEU A N 1
ATOM 537 C CA . LEU A 1 69 ? 15.289 -2.497 -11.603 1.00 56.00 69 LEU A CA 1
ATOM 538 C C . LEU A 1 69 ? 15.186 -2.986 -10.150 1.00 56.00 69 LEU A C 1
ATOM 540 O O . LEU A 1 69 ? 14.170 -2.750 -9.493 1.00 56.00 69 LEU A O 1
ATOM 544 N N . THR A 1 70 ? 16.212 -3.663 -9.641 1.00 58.22 70 THR A N 1
ATOM 545 C CA . THR A 1 70 ? 16.204 -4.260 -8.295 1.00 58.22 70 THR A CA 1
ATOM 546 C C . THR A 1 70 ? 16.907 -3.370 -7.265 1.00 58.22 70 THR A C 1
ATOM 548 O O . THR A 1 70 ? 16.836 -3.633 -6.067 1.00 58.22 70 THR A O 1
ATOM 551 N N . ILE A 1 71 ? 17.566 -2.295 -7.705 1.00 62.25 71 ILE A N 1
ATOM 552 C CA . ILE A 1 71 ? 18.464 -1.498 -6.866 1.00 62.25 71 ILE A CA 1
ATOM 553 C C . ILE A 1 71 ? 17.831 -0.135 -6.560 1.00 62.25 71 ILE A C 1
ATOM 555 O O . ILE A 1 71 ? 17.380 0.589 -7.449 1.00 62.25 71 ILE A O 1
ATOM 559 N N . GLY A 1 72 ? 17.809 0.226 -5.275 1.00 71.31 72 GLY A N 1
ATOM 560 C CA . GLY A 1 72 ? 17.387 1.545 -4.803 1.00 71.31 72 GLY A CA 1
ATOM 561 C C . GLY A 1 72 ? 15.883 1.822 -4.926 1.00 71.31 72 GLY A C 1
ATOM 562 O O . GLY A 1 72 ? 15.040 0.933 -4.803 1.00 71.31 72 GLY A O 1
ATOM 563 N N . ILE A 1 73 ? 15.540 3.092 -5.151 1.00 75.19 73 ILE A N 1
ATOM 564 C CA . ILE A 1 73 ? 14.160 3.618 -5.152 1.00 75.19 73 ILE A CA 1
ATOM 565 C C . ILE A 1 73 ? 13.289 2.963 -6.239 1.00 75.19 73 ILE A C 1
ATOM 567 O O . ILE A 1 73 ? 12.094 2.742 -6.029 1.00 75.19 73 ILE A O 1
ATOM 571 N N . ILE A 1 74 ? 13.891 2.576 -7.369 1.00 77.44 74 ILE A N 1
ATOM 572 C CA . ILE A 1 74 ? 13.201 1.883 -8.465 1.00 77.44 74 ILE A CA 1
ATOM 573 C C . ILE A 1 74 ? 12.650 0.523 -8.002 1.00 77.44 74 ILE A C 1
ATOM 575 O O . ILE A 1 74 ? 11.522 0.169 -8.349 1.00 77.44 74 ILE A O 1
ATOM 579 N N . GLY A 1 75 ? 13.380 -0.204 -7.149 1.00 77.56 75 GLY A N 1
ATOM 580 C CA . GLY A 1 75 ? 12.925 -1.484 -6.596 1.00 77.56 75 GLY A CA 1
ATOM 581 C C . GLY A 1 75 ? 11.712 -1.347 -5.668 1.00 77.56 75 GLY A C 1
ATOM 582 O O . GLY A 1 75 ? 10.800 -2.182 -5.698 1.00 77.56 75 GLY A O 1
ATOM 583 N N . ILE A 1 76 ? 11.656 -0.261 -4.888 1.00 80.56 76 ILE A N 1
ATOM 584 C CA . ILE A 1 76 ? 10.521 0.057 -4.005 1.00 80.56 76 ILE A CA 1
ATOM 585 C C . ILE A 1 76 ? 9.285 0.371 -4.848 1.00 80.56 76 ILE A C 1
ATOM 587 O O . ILE A 1 76 ? 8.220 -0.210 -4.626 1.00 80.56 76 ILE A O 1
ATOM 591 N N . LEU A 1 77 ? 9.438 1.229 -5.861 1.00 82.38 77 LEU A N 1
ATOM 592 C CA . LEU A 1 77 ? 8.346 1.598 -6.760 1.00 82.38 77 LEU A CA 1
ATOM 593 C C . LEU A 1 77 ? 7.802 0.372 -7.511 1.00 82.38 77 LEU A C 1
ATOM 595 O O . LEU A 1 77 ? 6.589 0.167 -7.574 1.00 82.38 77 LEU A O 1
ATOM 599 N N . LYS A 1 78 ? 8.694 -0.497 -8.007 1.00 80.12 78 LYS A N 1
ATOM 600 C CA . LYS A 1 78 ? 8.322 -1.766 -8.646 1.00 80.12 78 LYS A CA 1
ATOM 601 C C . LYS A 1 78 ? 7.532 -2.666 -7.699 1.00 80.12 78 LYS A C 1
ATOM 603 O O . LYS A 1 78 ? 6.555 -3.281 -8.116 1.00 80.12 78 LYS A O 1
ATOM 608 N N . SER A 1 79 ? 7.953 -2.776 -6.441 1.00 79.50 79 SER A N 1
ATOM 609 C CA . SER A 1 79 ? 7.296 -3.643 -5.455 1.00 79.50 79 SER A CA 1
ATOM 610 C C . SER A 1 79 ? 5.916 -3.115 -5.063 1.00 79.50 79 SER A C 1
ATOM 612 O O . SER A 1 79 ? 4.973 -3.899 -4.953 1.00 79.50 79 SER A O 1
ATOM 614 N N . LEU A 1 80 ? 5.770 -1.792 -4.944 1.00 83.69 80 LEU A N 1
ATOM 615 C CA . LEU A 1 80 ? 4.477 -1.135 -4.746 1.00 83.69 80 LEU A CA 1
ATOM 616 C C . LEU A 1 80 ? 3.532 -1.386 -5.925 1.00 83.69 80 LEU A C 1
ATOM 618 O O . LEU A 1 80 ? 2.407 -1.834 -5.712 1.00 83.69 80 LEU A O 1
ATOM 622 N N . LEU A 1 81 ? 3.995 -1.163 -7.160 1.00 83.94 81 LEU A N 1
ATOM 623 C CA . LEU A 1 81 ? 3.199 -1.423 -8.363 1.00 83.94 81 LEU A CA 1
ATOM 624 C C . LEU A 1 81 ? 2.815 -2.898 -8.483 1.00 83.94 81 LEU A C 1
ATOM 626 O O . LEU A 1 81 ? 1.662 -3.214 -8.754 1.00 83.94 81 LEU A O 1
ATOM 630 N N . PHE A 1 82 ? 3.758 -3.805 -8.237 1.00 82.06 82 PHE A N 1
ATOM 631 C CA . PHE A 1 82 ? 3.512 -5.242 -8.280 1.00 82.06 82 PHE A CA 1
ATOM 632 C C . PHE A 1 82 ? 2.456 -5.672 -7.255 1.00 82.06 82 PHE A C 1
ATOM 634 O O . PHE A 1 82 ? 1.506 -6.368 -7.609 1.00 82.06 82 PHE A O 1
ATOM 641 N N . SER A 1 83 ? 2.571 -5.203 -6.010 1.00 81.75 83 SER A N 1
ATOM 642 C CA . SER A 1 83 ? 1.575 -5.467 -4.966 1.00 81.75 83 SER A CA 1
ATOM 643 C C . SER A 1 83 ? 0.202 -4.894 -5.338 1.00 81.75 83 SER A C 1
ATOM 645 O O . SER A 1 83 ? -0.812 -5.578 -5.217 1.00 81.75 83 SER A O 1
ATOM 647 N N . TYR A 1 84 ? 0.155 -3.677 -5.886 1.00 82.69 84 TYR A N 1
ATOM 648 C CA . TYR A 1 84 ? -1.092 -3.059 -6.338 1.00 82.69 84 TYR A CA 1
ATOM 649 C C . TYR A 1 84 ? -1.771 -3.852 -7.467 1.00 82.69 84 TYR A C 1
ATOM 651 O O . TYR A 1 84 ? -2.975 -4.110 -7.407 1.00 82.69 84 TYR A O 1
ATOM 659 N N . VAL A 1 85 ? -1.002 -4.307 -8.461 1.00 82.50 85 VAL A N 1
ATOM 660 C CA . VAL A 1 85 ? -1.500 -5.163 -9.551 1.00 82.50 85 VAL A CA 1
ATOM 661 C C . VAL A 1 85 ? -2.043 -6.484 -9.004 1.00 82.50 85 VAL A C 1
ATOM 663 O O . VAL A 1 85 ? -3.130 -6.905 -9.397 1.00 82.50 85 VAL A O 1
ATOM 666 N N . ILE A 1 86 ? -1.343 -7.109 -8.055 1.00 79.56 86 ILE A N 1
ATOM 667 C CA . ILE A 1 86 ? -1.810 -8.330 -7.385 1.00 79.56 86 ILE A CA 1
ATOM 668 C C . ILE A 1 86 ? -3.152 -8.095 -6.687 1.00 79.56 86 ILE A C 1
ATOM 670 O O . ILE A 1 86 ? -4.082 -8.879 -6.877 1.00 79.56 86 ILE A O 1
ATOM 674 N N . ILE A 1 87 ? -3.282 -7.010 -5.922 1.00 79.62 87 ILE A N 1
ATOM 675 C CA . ILE A 1 87 ? -4.517 -6.670 -5.201 1.00 79.62 87 ILE A CA 1
ATOM 676 C C . ILE A 1 87 ? -5.686 -6.481 -6.176 1.00 79.62 87 ILE A C 1
ATOM 678 O O . ILE A 1 87 ? -6.787 -6.976 -5.918 1.00 79.62 87 ILE A O 1
ATOM 682 N N . LEU A 1 88 ? -5.449 -5.823 -7.315 1.00 79.12 88 LEU A N 1
ATOM 683 C CA . LEU A 1 88 ? -6.457 -5.664 -8.363 1.00 79.12 88 LEU A CA 1
ATOM 684 C C . LEU A 1 88 ? -6.876 -7.010 -8.959 1.00 79.12 88 LEU A C 1
ATOM 686 O O . LEU A 1 88 ? -8.074 -7.274 -9.069 1.00 79.12 88 LEU A O 1
ATOM 690 N N . ILE A 1 89 ? -5.919 -7.881 -9.293 1.00 75.50 89 ILE A N 1
ATOM 691 C CA . ILE A 1 89 ? -6.210 -9.216 -9.836 1.00 75.50 89 ILE A CA 1
ATOM 692 C C . ILE A 1 89 ? -7.009 -10.040 -8.821 1.00 75.50 89 ILE A C 1
ATOM 694 O O . ILE A 1 89 ? -8.029 -10.624 -9.182 1.00 75.50 89 ILE A O 1
ATOM 698 N N . VAL A 1 90 ? -6.616 -10.038 -7.543 1.00 74.50 90 VAL A N 1
ATOM 699 C CA . VAL A 1 90 ? -7.359 -10.711 -6.463 1.00 74.50 90 VAL A CA 1
ATOM 700 C C . VAL A 1 90 ? -8.766 -10.128 -6.322 1.00 74.50 90 VAL A C 1
ATOM 702 O O . VAL A 1 90 ? -9.724 -10.877 -6.134 1.00 74.50 90 VAL A O 1
ATOM 705 N N . GLY A 1 91 ? -8.927 -8.811 -6.455 1.00 72.12 91 GLY A N 1
ATOM 706 C CA . GLY A 1 91 ? -10.235 -8.162 -6.426 1.00 72.12 91 GLY A CA 1
ATOM 707 C C . GLY A 1 91 ? -11.149 -8.575 -7.572 1.00 72.12 91 GLY A C 1
ATOM 708 O O . GLY A 1 91 ? -12.328 -8.862 -7.342 1.00 72.12 91 GLY A O 1
ATOM 709 N N . VAL A 1 92 ? -10.607 -8.670 -8.785 1.00 71.69 92 VAL A N 1
ATOM 710 C CA . VAL A 1 92 ? -11.330 -9.183 -9.957 1.00 71.69 92 VAL A CA 1
ATOM 711 C C . VAL A 1 92 ? -11.691 -10.656 -9.761 1.00 71.69 92 VAL A C 1
ATOM 713 O O . VAL A 1 92 ? -12.844 -11.036 -9.967 1.00 71.69 92 VAL A O 1
ATOM 716 N N . LEU A 1 93 ? -10.750 -11.469 -9.281 1.00 70.06 93 LEU A N 1
ATOM 717 C CA . LEU A 1 93 ? -10.953 -12.899 -9.046 1.00 70.06 93 LEU A CA 1
ATOM 718 C C . LEU A 1 93 ? -12.023 -13.156 -7.973 1.00 70.06 93 LEU A C 1
ATOM 720 O O . LEU A 1 93 ? -12.904 -14.000 -8.148 1.00 70.06 93 LEU A O 1
ATOM 724 N N . LYS A 1 94 ? -12.022 -12.356 -6.901 1.00 67.50 94 LYS A N 1
ATOM 725 C CA . LYS A 1 94 ? -13.058 -12.379 -5.862 1.00 67.50 94 LYS A CA 1
ATOM 726 C C . LYS A 1 94 ? -14.431 -11.998 -6.423 1.00 67.50 94 LYS A C 1
ATOM 728 O O . LYS A 1 94 ? -15.429 -12.625 -6.065 1.00 67.50 94 LYS A O 1
ATOM 733 N N . LYS A 1 95 ? -14.503 -10.989 -7.303 1.00 65.38 95 LYS A N 1
ATOM 734 C CA . LYS A 1 95 ? -15.758 -10.570 -7.959 1.00 65.38 95 LYS A CA 1
ATOM 735 C C . LYS A 1 95 ? -16.351 -11.691 -8.821 1.00 65.38 95 LYS A C 1
ATOM 737 O O . LYS A 1 95 ? -17.569 -11.784 -8.926 1.00 65.38 95 LYS A O 1
ATOM 742 N N . GLN A 1 96 ? -15.511 -12.567 -9.367 1.00 67.38 96 GLN A N 1
ATOM 743 C CA . GLN A 1 96 ? -15.929 -13.747 -10.131 1.00 67.38 96 GLN A CA 1
ATOM 744 C C . GLN A 1 96 ? -16.379 -14.934 -9.255 1.00 67.38 96 GLN A C 1
ATOM 746 O O . GLN A 1 96 ? -16.642 -16.008 -9.781 1.00 67.38 96 GLN A O 1
ATOM 751 N N . ASN A 1 97 ? -16.501 -14.762 -7.930 1.00 56.03 97 ASN A N 1
ATOM 752 C CA . ASN A 1 97 ? -16.934 -15.805 -6.987 1.00 56.03 97 ASN A CA 1
ATOM 753 C C . ASN A 1 97 ? -16.075 -17.083 -7.006 1.00 56.03 97 ASN A C 1
ATOM 755 O O . ASN A 1 97 ? -16.496 -18.121 -6.496 1.00 56.03 97 ASN A O 1
ATOM 759 N N . ILE A 1 98 ? -14.844 -17.012 -7.526 1.00 56.94 98 ILE A N 1
ATOM 760 C CA . ILE A 1 98 ? -13.875 -18.102 -7.425 1.00 56.94 98 ILE A CA 1
ATOM 761 C C . ILE A 1 98 ? -13.333 -18.074 -5.996 1.00 56.94 98 ILE A C 1
ATOM 763 O O . ILE A 1 98 ? -12.272 -17.522 -5.700 1.00 56.94 98 ILE A O 1
ATOM 767 N N . ARG A 1 99 ? -14.113 -18.619 -5.061 1.00 49.69 99 ARG A N 1
ATOM 768 C CA . ARG A 1 99 ? -13.597 -18.966 -3.744 1.00 49.69 99 ARG A CA 1
ATOM 769 C C . ARG A 1 99 ? -12.671 -20.154 -3.958 1.00 49.69 99 ARG A C 1
ATOM 771 O O . ARG A 1 99 ? -13.153 -21.269 -4.138 1.00 49.69 99 ARG A O 1
ATOM 778 N N . LEU A 1 100 ? -11.357 -19.921 -3.938 1.00 48.09 100 LEU A N 1
ATOM 779 C CA . LEU A 1 100 ? -10.428 -21.009 -3.648 1.00 48.09 100 LEU A CA 1
ATOM 780 C C . LEU A 1 100 ? -10.775 -21.505 -2.244 1.00 48.09 100 LEU A C 1
ATOM 782 O O . LEU A 1 100 ? -10.422 -20.895 -1.235 1.00 48.09 100 LEU A O 1
ATOM 786 N N . LYS A 1 101 ? -11.567 -22.571 -2.216 1.00 40.03 101 LYS A N 1
ATOM 787 C CA . LYS A 1 101 ? -11.741 -23.437 -1.068 1.00 40.03 101 LYS A CA 1
ATOM 788 C C . LYS A 1 101 ? -10.449 -24.248 -1.013 1.00 40.03 101 LYS A C 1
ATOM 790 O O . LYS A 1 101 ? -10.224 -25.082 -1.884 1.00 40.03 101 LYS A O 1
ATOM 795 N N . ILE A 1 102 ? -9.568 -23.889 -0.088 1.00 49.97 102 ILE A N 1
ATOM 796 C CA . ILE A 1 102 ? -8.566 -24.825 0.419 1.00 49.97 102 ILE A CA 1
ATOM 797 C C . ILE A 1 102 ? -9.256 -25.665 1.484 1.00 49.97 102 ILE A C 1
ATOM 799 O O . ILE A 1 102 ? -10.014 -25.063 2.283 1.00 49.97 102 ILE A O 1
#

Solvent-accessible surface area (backbone atoms only — not comparable to full-atom values): 5967 Å² total; per-residue (Å²): 137,82,58,74,66,60,55,52,52,53,50,51,53,50,52,52,52,48,52,52,50,47,45,45,38,71,75,67,61,59,52,74,83,48,56,69,52,44,40,42,75,76,37,46,68,57,60,64,45,46,57,70,55,49,54,58,53,41,57,74,69,64,69,74,79,62,72,77,52,66,50,68,70,53,26,54,53,50,49,52,51,50,51,50,52,50,32,45,51,50,34,54,42,53,73,69,66,62,72,83,77,126

pLDDT: mean 74.05, std 11.2, range [40.03, 94.44]

Mean predicted aligned error: 10.47 Å

=== Feature glossary ===
Legend for the data blocks above and below:

— What the protein is —

The amino-acid sequence is the protein's primary structure: the linear order of residues from the N-terminus to the C-terminus, written in one-letter code. Everything else here — the 3D coordinates, the secondary structure, the domain annotations — is ultimately a consequence of this string.

Database cross-references. InterPro integrates a dozen domain/family signature databases into unified entries with residue-range hits. GO terms attach function/process/location labels with evidence codes. CATH codes position the fold in a four-level structural taxonomy. Organism is the NCBI-taxonomy species name.

— Where its atoms are —

The mmCIF block holds the 3D Cartesian coordinates of each backbone atom (N, Cα, C, O) in ångströms. mmCIF is the PDB's canonical archive format — a tagged-loop text representation of the atomic model.

The six renders are orthographic views along the three Cartesian axes in both directions. Representation (cartoon, sticks, or surface) and color scheme (sequence-rainbow or by-chain) vary across proteins so the training set covers all the common visualization conventions.

— Local backbone conformation —

Secondary structure is the local, repeating backbone conformation. DSSP classifies it into eight states by reading the hydrogen-bond network: three helix types (H, G, I), two β types (E, B), two non-regular types (T, S), and unstructured coil (-).

SS3 is a coarse helix/strand/coil call (letters a/b/c) made by the P-SEA algorithm from inter-Cα distances and dihedrals. It is less detailed than DSSP but needs only Cα positions.

Backbone dihedral angles. Every residue except chain termini has a φ (preceding-C → N → Cα → C) and a ψ (N → Cα → C → next-N). They are reported in degrees following the IUPAC sign convention. Secondary structure is essentially a statement about which (φ, ψ) basin each residue occupies.

— Global shape and packing —

The geometric summary reports three shape descriptors. Rg (radius of gyration) measures how spread out the Cα atoms are about their centre of mass; compact globular proteins have small Rg, elongated or unfolded ones large. Cα contacts (<8 Å, |i−j|>4) count long-range residue pairs in spatial proximity — high for tightly packed folds, near zero for rods or random coil. The bounding-box extents give the protein's footprint along x, y, z in Å.

Solvent accessibility: the surface area of each residue that a 1.4 Å water probe can touch, in Å². When only backbone atoms are present the absolute values are lower than full-atom SASA (side chains contribute most of the area) and are flagged as backbone-only.

Plot images: a contact map (which residues are close in 3D, as an N×N binary image), a Ramachandran scatter (backbone torsion angles, revealing secondary-structure composition at a glance), and — for AlphaFold structures — a PAE heatmap (pairwise prediction confidence).

— Structural neighborhood —

Foldseek's 3Di representation compresses backbone geometry into a per-residue letter drawn from a learned twenty-state alphabet. It captures the tertiary interaction pattern around each residue — which residues are packed against it in space, regardless of where they are in sequence.

Structural nearest neighbors (via Foldseek easy-search vs the PDB). Reported per hit: target PDB id, E-value, and alignment TM-score. A TM-score above ~0.5 is the conventional threshold for 'same fold'.

— Confidence and disorder —

pLDDT (predicted Local Distance Difference Test) is AlphaFold's per-residue confidence score, ranging from 0 to 100. Values above 90 indicate high confidence (typically well-packed cores); 70–90 is confident; 50–70 low confidence; below 50 usually means the region is disordered or the prediction is unreliable there. AlphaFold stores pLDDT in the mmCIF B-factor column.

For experimental (PDB) structures, the B-factor (temperature factor) quantifies the positional spread of each atom in the crystal — a combination of thermal vibration and static disorder — in units of Å². High B-factors mark flexible loops or poorly resolved regions; low B-factors mark the rigid, well-ordered core.

Predicted Aligned Error (PAE) is an AlphaFold confidence matrix: entry (i, j) is the expected error in the position of residue j, in ångströms, when the prediction is superimposed on the true structure at residue i. Low PAE within a block of residues means that block is internally rigid and well-predicted; high PAE between two blocks means their relative placement is uncertain even if each block individually is confident.